Protein AF-A0A8D7ARZ3-F1 (afdb_monomer)

Organism: Musa acuminata subsp. malaccensis (NCBI:txid214687)

Foldseek 3Di:
DDPDDPPDPPPDPCVVVCDPVNCLVPNQAADEDADQVQCCQAPVGVVLVVPQDDDDPVRVVVCVVSPRYDHNQDPPNVCRNHDDNWDKDFDWHQDPVRDIHGDDMDTDNADPDCQRVFDWDDDPDPDDDIDTDHHDDDPDD

Solvent-accessible surface area (backbone atoms only — not comparable to full-atom values): 9266 Å² total; per-residue (Å²): 137,84,83,79,74,74,84,68,74,82,51,64,93,55,80,89,66,81,43,77,68,50,39,72,78,49,60,92,58,76,46,74,46,67,41,73,66,56,42,51,61,18,76,69,30,49,66,76,37,66,88,72,62,86,76,55,68,73,58,47,64,68,43,63,78,68,71,35,65,38,69,52,75,56,79,63,67,86,44,58,43,56,77,82,85,81,34,74,50,74,47,73,34,65,36,96,82,80,49,80,34,78,68,51,77,47,76,54,88,57,60,100,42,48,41,64,74,30,41,78,46,80,57,97,49,102,83,55,79,76,43,79,48,67,52,79,79,82,79,83,126

Structure (mmCIF, N/CA/C/O backbone):
data_AF-A0A8D7ARZ3-F1
#
_entry.id   AF-A0A8D7ARZ3-F1
#
loop_
_atom_site.group_PDB
_atom_site.id
_atom_site.type_symbol
_atom_site.label_atom_id
_atom_site.label_alt_id
_atom_site.label_comp_id
_atom_site.label_asym_id
_atom_site.label_entity_id
_atom_site.label_seq_id
_atom_site.pdbx_PDB_ins_code
_atom_site.Cartn_x
_atom_site.Cartn_y
_atom_site.Cartn_z
_atom_site.occupancy
_atom_site.B_iso_or_equiv
_atom_site.auth_seq_id
_atom_site.auth_comp_id
_atom_site.auth_asym_id
_atom_site.auth_atom_id
_atom_site.pdbx_PDB_model_num
ATOM 1 N N . MET A 1 1 ? -22.794 -9.152 -19.623 1.00 31.00 1 MET A N 1
ATOM 2 C CA . MET A 1 1 ? -23.009 -10.128 -18.534 1.00 31.00 1 MET A CA 1
ATOM 3 C C . MET A 1 1 ? -22.940 -9.369 -17.220 1.00 31.00 1 MET A C 1
ATOM 5 O O . MET A 1 1 ? -21.884 -8.823 -16.932 1.00 31.00 1 MET A O 1
ATOM 9 N N . SER A 1 2 ? -24.047 -9.234 -16.483 1.00 39.31 2 SER A N 1
ATOM 10 C CA . SER A 1 2 ? -23.998 -8.707 -15.115 1.00 39.31 2 SER A CA 1
ATOM 11 C C . SER A 1 2 ? -23.688 -9.865 -14.166 1.00 39.31 2 SER A C 1
ATOM 13 O O . SER A 1 2 ? -24.418 -10.852 -14.118 1.00 39.31 2 SER A O 1
ATOM 15 N N . CYS A 1 3 ? -22.572 -9.775 -13.444 1.00 40.25 3 CYS A N 1
ATOM 16 C CA . CYS A 1 3 ? -22.314 -10.666 -12.319 1.00 40.25 3 CYS A CA 1
ATOM 17 C C . CYS A 1 3 ? -23.250 -10.249 -11.185 1.00 40.25 3 CYS A C 1
ATOM 19 O O . CYS A 1 3 ? -23.032 -9.215 -10.555 1.00 40.25 3 CYS A O 1
ATOM 21 N N . GLN A 1 4 ? -24.311 -11.022 -10.960 1.00 33.97 4 GLN A N 1
ATOM 22 C CA . GLN A 1 4 ? -25.087 -10.918 -9.731 1.00 33.97 4 GLN A CA 1
ATOM 23 C C . GLN A 1 4 ? -24.215 -11.458 -8.596 1.00 33.97 4 GLN A C 1
ATOM 25 O O . GLN A 1 4 ? -23.883 -12.643 -8.569 1.00 33.97 4 GLN A O 1
ATOM 30 N N . TYR A 1 5 ? -23.786 -10.572 -7.700 1.00 43.06 5 TYR A N 1
ATOM 31 C CA . TYR A 1 5 ? -23.202 -10.989 -6.434 1.00 43.06 5 TYR A CA 1
ATOM 32 C C . TYR A 1 5 ? -24.352 -11.493 -5.553 1.00 43.06 5 TYR A C 1
ATOM 34 O O . TYR A 1 5 ? -25.328 -10.759 -5.401 1.00 43.06 5 TYR A O 1
ATOM 42 N N . PRO A 1 6 ? -24.292 -12.725 -5.017 1.00 43.00 6 PRO A N 1
ATOM 43 C CA . PRO A 1 6 ? -25.273 -13.163 -4.033 1.00 43.00 6 PRO A CA 1
ATOM 44 C C . PRO A 1 6 ? -25.191 -12.236 -2.818 1.00 43.00 6 PRO A C 1
ATOM 46 O O . PRO A 1 6 ? -24.081 -11.860 -2.429 1.00 43.00 6 PRO A O 1
ATOM 49 N N . ASP A 1 7 ? -26.345 -11.873 -2.250 1.00 41.16 7 ASP A N 1
ATOM 50 C CA . ASP A 1 7 ? -26.431 -11.052 -1.041 1.00 41.16 7 ASP A CA 1
ATOM 51 C C . ASP A 1 7 ? -25.470 -11.605 0.010 1.00 41.16 7 ASP A C 1
ATOM 53 O O . ASP A 1 7 ? -25.609 -12.726 0.513 1.00 41.16 7 ASP A O 1
ATOM 57 N N . SER A 1 8 ? -24.414 -10.841 0.276 1.00 44.12 8 SER A N 1
ATOM 58 C CA . SER A 1 8 ? -23.399 -11.253 1.219 1.00 44.12 8 SER A CA 1
ATOM 59 C C . SER A 1 8 ? -23.989 -11.119 2.612 1.00 44.12 8 SER A C 1
ATOM 61 O O . SER A 1 8 ? -24.084 -10.009 3.130 1.00 44.12 8 SER A O 1
ATOM 63 N N . ASN A 1 9 ? -24.363 -12.241 3.228 1.00 44.50 9 ASN A N 1
ATOM 64 C CA . ASN A 1 9 ? -24.618 -12.274 4.662 1.00 44.50 9 ASN A CA 1
ATOM 65 C C . ASN A 1 9 ? -23.398 -11.673 5.369 1.00 44.50 9 ASN A C 1
ATOM 67 O O . ASN A 1 9 ? -22.274 -12.172 5.226 1.00 44.50 9 ASN A O 1
ATOM 71 N N . GLU A 1 10 ? -23.635 -10.560 6.056 1.00 44.16 10 GLU A N 1
ATOM 72 C CA . GLU A 1 10 ? -22.652 -9.735 6.743 1.00 44.16 10 GLU A CA 1
ATOM 73 C C . GLU A 1 10 ? -21.941 -10.587 7.801 1.00 44.16 10 GLU A C 1
ATOM 75 O O . GLU A 1 10 ? -22.418 -10.810 8.909 1.00 44.16 10 GLU A O 1
ATOM 80 N N . SER A 1 11 ? -20.817 -11.180 7.404 1.00 46.97 11 SER A N 1
ATOM 81 C CA . SER A 1 11 ? -20.068 -12.121 8.230 1.00 46.97 11 SER A CA 1
ATOM 82 C C . SER A 1 11 ? -18.966 -11.361 8.958 1.00 46.97 11 SER A C 1
ATOM 84 O O . SER A 1 11 ? -17.784 -11.511 8.654 1.00 46.97 11 SER A O 1
ATOM 86 N N . ASP A 1 12 ? -19.368 -10.507 9.896 1.00 50.72 12 ASP A N 1
ATOM 87 C CA . ASP A 1 12 ? -18.493 -10.076 10.990 1.00 50.72 12 ASP A CA 1
ATOM 88 C C . ASP A 1 12 ? -19.293 -9.968 12.307 1.00 50.72 12 ASP A C 1
ATOM 90 O O . ASP A 1 12 ? -19.492 -8.878 12.843 1.00 50.72 12 ASP A O 1
ATOM 94 N N . PRO A 1 13 ? -19.803 -11.096 12.848 1.00 48.69 13 PRO A N 1
ATOM 95 C CA . PRO A 1 13 ? -20.552 -11.107 14.109 1.00 48.69 13 PRO A CA 1
ATOM 96 C C . PRO A 1 13 ? -19.685 -10.784 15.343 1.00 48.69 13 PRO A C 1
ATOM 98 O O . PRO A 1 13 ? -20.205 -10.718 16.452 1.00 48.69 13 PRO A O 1
ATOM 101 N N . ALA A 1 14 ? -18.373 -10.586 15.170 1.00 50.91 14 ALA A N 1
ATOM 102 C CA . ALA A 1 14 ? -17.394 -10.344 16.230 1.00 50.91 14 ALA A CA 1
ATOM 103 C C . ALA A 1 14 ? -16.877 -8.894 16.235 1.00 50.91 14 ALA A C 1
ATOM 105 O O . ALA A 1 14 ? -15.736 -8.631 16.629 1.00 50.91 14 ALA A O 1
ATOM 106 N N . TRP A 1 15 ? -17.697 -7.940 15.786 1.00 48.94 15 TRP A N 1
ATOM 107 C CA . TRP A 1 15 ? -17.383 -6.516 15.875 1.00 48.94 15 TRP A CA 1
ATOM 108 C C . TRP A 1 15 ? -16.990 -6.162 17.323 1.00 48.94 15 TRP A C 1
ATOM 110 O O . TRP A 1 15 ? -17.797 -6.266 18.242 1.00 48.94 15 TRP A O 1
ATOM 120 N N . GLY A 1 16 ? -15.726 -5.778 17.537 1.00 51.97 16 GLY A N 1
ATOM 121 C CA . GLY A 1 16 ? -15.186 -5.437 18.863 1.00 51.97 16 GLY A CA 1
ATOM 122 C C . GLY A 1 16 ? -14.565 -6.590 19.668 1.00 51.97 16 GLY A C 1
ATOM 123 O O . GLY A 1 16 ? -14.026 -6.332 20.739 1.00 51.97 16 GLY A O 1
ATOM 124 N N . CYS A 1 17 ? -14.572 -7.828 19.162 1.00 56.06 17 CYS A N 1
ATOM 125 C CA . CYS A 1 17 ? -13.965 -8.993 19.827 1.00 56.06 17 CYS A CA 1
ATOM 126 C C . CYS A 1 17 ? -12.614 -9.417 19.224 1.00 56.06 17 CYS A C 1
ATOM 128 O O . CYS A 1 17 ? -12.077 -10.452 19.608 1.00 56.06 17 CYS A O 1
ATOM 130 N N . TRP A 1 18 ? -12.064 -8.637 18.286 1.00 60.78 18 TRP A N 1
ATOM 131 C CA . TRP A 1 18 ? -10.745 -8.885 17.704 1.00 60.78 18 TRP A CA 1
ATOM 132 C C . TRP A 1 18 ? -9.661 -8.755 18.774 1.00 60.78 18 TRP A C 1
ATOM 134 O O . TRP A 1 18 ? -9.464 -7.675 19.336 1.00 60.78 18 TRP A O 1
ATOM 144 N N . THR A 1 19 ? -8.971 -9.851 19.080 1.00 65.25 19 THR A N 1
ATOM 145 C CA . THR A 1 19 ? -7.977 -9.865 20.156 1.00 65.25 19 THR A CA 1
ATOM 146 C C . THR A 1 19 ? -6.571 -9.562 19.637 1.00 65.25 19 THR A C 1
ATOM 148 O O . THR A 1 19 ? -6.273 -9.703 18.451 1.00 65.25 19 THR A O 1
ATOM 151 N N . SER A 1 20 ? -5.650 -9.204 20.535 1.00 68.00 20 SER A N 1
ATOM 152 C CA . SER A 1 20 ? -4.230 -9.045 20.183 1.00 68.00 20 SER A CA 1
ATOM 153 C C . SER A 1 20 ? -3.602 -10.334 19.631 1.00 68.00 20 SER A C 1
ATOM 155 O O . SER A 1 20 ? -2.654 -10.266 18.853 1.00 68.00 20 SER A O 1
ATOM 157 N N . ALA A 1 21 ? -4.117 -11.508 20.020 1.00 67.62 21 ALA A N 1
ATOM 158 C CA . ALA A 1 21 ? -3.664 -12.797 19.499 1.00 67.62 21 ALA A CA 1
ATOM 159 C C . ALA A 1 21 ? -4.145 -13.028 18.056 1.00 67.62 21 ALA A C 1
ATOM 161 O O . ALA A 1 21 ? -3.389 -13.548 17.232 1.00 67.62 21 ALA A O 1
ATOM 162 N N . ASP A 1 22 ? -5.367 -12.591 17.734 1.00 67.06 22 ASP A N 1
ATOM 163 C CA . ASP A 1 22 ? -5.885 -12.602 16.363 1.00 67.06 22 ASP A CA 1
ATOM 164 C C . ASP A 1 22 ? -5.089 -11.644 15.474 1.00 67.06 22 ASP A C 1
ATOM 166 O O . ASP A 1 22 ? -4.696 -12.031 14.377 1.00 67.06 22 ASP A O 1
ATOM 170 N N . GLU A 1 23 ? -4.763 -10.446 15.972 1.00 70.19 23 GLU A N 1
ATOM 171 C CA . GLU A 1 23 ? -3.942 -9.458 15.258 1.00 70.19 23 GLU A CA 1
ATOM 172 C C . GLU A 1 23 ? -2.529 -9.974 14.956 1.00 70.19 23 GLU A C 1
ATOM 174 O O . GLU A 1 23 ? -1.995 -9.730 13.874 1.00 70.19 23 GLU A O 1
ATOM 179 N N . LEU A 1 24 ? -1.930 -10.723 15.887 1.00 64.69 24 LEU A N 1
ATOM 180 C CA . LEU A 1 24 ? -0.602 -11.308 15.708 1.00 64.69 24 LEU A CA 1
ATOM 181 C C . LEU A 1 24 ? -0.597 -12.422 14.648 1.00 64.69 24 LEU A C 1
ATOM 183 O O . LEU A 1 24 ? 0.342 -12.520 13.861 1.00 64.69 24 LEU A O 1
ATOM 187 N N . ASN A 1 25 ? -1.645 -13.250 14.611 1.00 66.56 25 ASN A N 1
ATOM 188 C CA . ASN A 1 25 ? -1.766 -14.348 13.647 1.00 66.56 25 ASN A CA 1
ATOM 189 C C . ASN A 1 25 ? -2.279 -13.881 12.275 1.00 66.56 25 ASN A C 1
ATOM 191 O O . ASN A 1 25 ? -1.951 -14.470 11.241 1.00 66.56 25 ASN A O 1
ATOM 195 N N . ARG A 1 26 ? -3.125 -12.848 12.248 1.00 67.88 26 ARG A N 1
ATOM 196 C CA . ARG A 1 26 ? -3.759 -12.290 11.053 1.00 67.88 26 ARG A CA 1
ATOM 197 C C . ARG A 1 26 ? -3.816 -10.772 11.229 1.00 67.88 26 ARG A C 1
ATOM 199 O O . ARG A 1 26 ? -4.796 -10.287 11.778 1.00 67.88 26 ARG A O 1
ATOM 206 N N . PRO A 1 27 ? -2.829 -10.001 10.746 1.00 67.56 27 PRO A N 1
ATOM 207 C CA . PRO A 1 27 ? -2.887 -8.553 10.888 1.00 67.56 27 PRO A CA 1
ATOM 208 C C . PRO A 1 27 ? -4.164 -8.016 10.234 1.00 67.56 27 PRO A C 1
ATOM 210 O O . PRO A 1 27 ? -4.487 -8.359 9.088 1.00 67.56 27 PRO A O 1
ATOM 213 N N . SER A 1 28 ? -4.899 -7.181 10.969 1.00 74.12 28 SER A N 1
ATOM 214 C CA . SER A 1 28 ? -6.156 -6.566 10.525 1.00 74.12 28 SER A CA 1
ATOM 215 C C . SER A 1 28 ? -5.954 -5.616 9.346 1.00 74.12 28 SER A C 1
ATOM 217 O O . SER A 1 28 ? -6.894 -5.329 8.598 1.00 74.12 28 SER A O 1
ATOM 219 N N . ILE A 1 29 ? -4.715 -5.157 9.153 1.00 83.62 29 ILE A N 1
ATOM 220 C CA . ILE A 1 29 ? -4.306 -4.254 8.087 1.00 83.62 29 ILE A CA 1
ATOM 221 C C . ILE A 1 29 ? -3.246 -4.927 7.221 1.00 83.62 29 ILE A C 1
ATOM 223 O O . ILE A 1 29 ? -2.250 -5.464 7.697 1.00 83.62 29 ILE A O 1
ATOM 227 N N . LYS A 1 30 ? -3.449 -4.824 5.910 1.00 87.94 30 LYS A N 1
ATOM 228 C CA . LYS A 1 30 ? -2.485 -5.217 4.886 1.00 87.94 30 LYS A CA 1
ATOM 229 C C . LYS A 1 30 ? -2.192 -4.013 4.013 1.00 87.94 30 LYS A C 1
ATOM 231 O O . LYS A 1 30 ? -3.119 -3.395 3.490 1.00 87.94 30 LYS A O 1
ATOM 236 N N . ILE A 1 31 ? -0.916 -3.692 3.844 1.00 91.31 31 ILE A N 1
ATOM 237 C CA . ILE A 1 31 ? -0.467 -2.571 3.024 1.00 91.31 31 ILE A CA 1
ATOM 238 C C . ILE A 1 31 ? 0.114 -3.129 1.731 1.00 91.31 31 ILE A C 1
ATOM 240 O O . ILE A 1 31 ? 1.118 -3.839 1.739 1.00 91.31 31 ILE A O 1
ATOM 244 N N . LEU A 1 32 ? -0.520 -2.787 0.611 1.00 92.25 32 LEU A N 1
ATOM 245 C CA . LEU A 1 32 ? 0.012 -3.082 -0.713 1.00 92.25 32 LEU A CA 1
ATOM 246 C C . LEU A 1 32 ? 0.965 -1.966 -1.124 1.00 92.25 32 LEU A C 1
ATOM 248 O O . LEU A 1 32 ? 0.554 -0.818 -1.292 1.00 92.25 32 LEU A O 1
ATOM 252 N N . PHE A 1 33 ? 2.236 -2.311 -1.296 1.00 92.75 33 PHE A N 1
ATOM 253 C CA . PHE A 1 33 ? 3.258 -1.401 -1.801 1.00 92.75 33 PHE A CA 1
ATOM 254 C C . PHE A 1 33 ? 4.252 -2.193 -2.659 1.00 92.75 33 PHE A C 1
ATOM 256 O O . PHE A 1 33 ? 4.585 -3.325 -2.305 1.00 92.75 33 PHE A O 1
ATOM 263 N N . PRO A 1 34 ? 4.693 -1.669 -3.814 1.00 92.44 34 PRO A N 1
ATOM 264 C CA . PRO A 1 34 ? 5.574 -2.415 -4.705 1.00 92.44 34 PRO A CA 1
ATOM 265 C C . PRO A 1 34 ? 6.924 -2.699 -4.038 1.00 92.44 34 PRO A C 1
ATOM 267 O O . PRO A 1 34 ? 7.527 -1.817 -3.425 1.00 92.44 34 PRO A O 1
ATOM 270 N N . THR A 1 35 ? 7.415 -3.927 -4.184 1.00 91.00 35 THR A N 1
ATOM 271 C CA . THR A 1 35 ? 8.746 -4.312 -3.698 1.00 91.00 35 THR A CA 1
ATOM 272 C C . THR A 1 35 ? 9.863 -3.590 -4.452 1.00 91.00 35 THR A C 1
ATOM 274 O O . THR A 1 35 ? 9.691 -3.120 -5.579 1.00 91.00 35 THR A O 1
ATOM 277 N N . ILE A 1 36 ? 11.058 -3.553 -3.852 1.00 90.12 36 ILE A N 1
ATOM 278 C CA . ILE A 1 36 ? 12.262 -3.009 -4.502 1.00 90.12 36 ILE A CA 1
ATOM 279 C C . ILE A 1 36 ? 12.526 -3.725 -5.834 1.00 90.12 36 ILE A C 1
ATOM 281 O O . ILE A 1 36 ? 12.844 -3.077 -6.828 1.00 90.12 36 ILE A O 1
ATOM 285 N N . GLU A 1 37 ? 12.364 -5.048 -5.872 1.00 92.12 37 GLU A N 1
ATOM 286 C CA . GLU A 1 37 ? 12.504 -5.851 -7.090 1.00 92.12 37 GLU A CA 1
ATOM 287 C C . GLU A 1 37 ? 11.475 -5.452 -8.149 1.00 92.12 37 GLU A C 1
ATOM 289 O O . GLU A 1 37 ? 11.841 -5.227 -9.301 1.00 92.12 37 GLU A O 1
ATOM 294 N N . ARG A 1 38 ? 10.207 -5.263 -7.761 1.00 91.75 38 ARG A N 1
ATOM 295 C CA . ARG A 1 38 ? 9.155 -4.788 -8.670 1.00 91.75 38 ARG A CA 1
ATOM 296 C C . ARG A 1 38 ? 9.475 -3.420 -9.263 1.00 91.75 38 ARG A C 1
ATOM 298 O O . ARG A 1 38 ? 9.252 -3.215 -10.452 1.00 91.75 38 ARG A O 1
ATOM 305 N N . VAL A 1 39 ? 10.004 -2.499 -8.459 1.00 92.19 39 VAL A N 1
ATOM 306 C CA . VAL A 1 39 ? 10.398 -1.161 -8.925 1.00 92.19 39 VAL A CA 1
ATOM 307 C C . VAL A 1 39 ? 11.610 -1.231 -9.860 1.00 92.19 39 VAL A C 1
ATOM 309 O O . VAL A 1 39 ? 11.631 -0.556 -10.887 1.00 92.19 39 VAL A O 1
ATOM 312 N N . LYS A 1 40 ? 12.607 -2.070 -9.551 1.00 92.88 40 LYS A N 1
ATOM 313 C CA . LYS A 1 40 ? 13.783 -2.286 -10.414 1.00 92.88 40 LYS A CA 1
ATOM 314 C C . LYS A 1 40 ? 13.411 -2.913 -11.757 1.00 92.88 40 LYS A C 1
ATOM 316 O O . LYS A 1 40 ? 13.958 -2.503 -12.776 1.00 92.88 40 LYS A O 1
ATOM 321 N N . ASN A 1 41 ? 12.451 -3.834 -11.757 1.00 92.31 41 ASN A N 1
ATOM 322 C CA . ASN A 1 41 ? 11.947 -4.523 -12.946 1.00 92.31 41 ASN A CA 1
ATOM 323 C C . ASN A 1 41 ? 10.850 -3.729 -13.686 1.00 92.31 41 ASN A C 1
ATOM 325 O O . ASN A 1 41 ? 10.089 -4.295 -14.472 1.00 92.31 41 ASN A O 1
ATOM 329 N N . GLY A 1 42 ? 10.742 -2.420 -13.430 1.00 91.06 42 GLY A N 1
ATOM 330 C CA . GLY A 1 42 ? 9.881 -1.512 -14.186 1.00 91.06 42 GLY A CA 1
ATOM 331 C C . GLY A 1 42 ? 10.228 -1.488 -15.678 1.00 91.06 42 GLY A C 1
ATOM 332 O O . GLY A 1 42 ? 11.355 -1.789 -16.074 1.00 91.06 42 GLY A O 1
ATOM 333 N N . ARG A 1 43 ? 9.276 -1.079 -16.528 1.00 91.00 43 ARG A N 1
ATOM 334 C CA . ARG A 1 43 ? 9.457 -1.067 -17.995 1.00 91.00 43 ARG A CA 1
ATOM 335 C C . ARG A 1 43 ? 10.656 -0.218 -18.429 1.00 91.00 43 ARG A C 1
ATOM 337 O O . ARG A 1 43 ? 11.343 -0.564 -19.386 1.00 91.00 43 ARG A O 1
ATOM 344 N N . ARG A 1 44 ? 10.905 0.889 -17.726 1.00 91.31 44 ARG A N 1
ATOM 345 C CA . ARG A 1 44 ? 12.087 1.749 -17.889 1.00 91.31 44 ARG A CA 1
ATOM 346 C C . ARG A 1 44 ? 12.977 1.709 -16.644 1.00 91.31 44 ARG A C 1
ATOM 348 O O . ARG A 1 44 ? 13.560 2.717 -16.256 1.00 91.31 44 ARG A O 1
ATOM 355 N N . GLY A 1 45 ? 13.049 0.558 -15.976 1.00 89.94 45 GLY A N 1
ATOM 356 C CA . GLY A 1 45 ? 13.687 0.427 -14.670 1.00 89.94 45 GLY A CA 1
ATOM 357 C C . GLY A 1 45 ? 13.025 1.326 -13.621 1.00 89.94 45 GLY A C 1
ATOM 358 O O . GLY A 1 45 ? 11.811 1.526 -13.626 1.00 89.94 45 GLY A O 1
ATOM 359 N N . ILE A 1 46 ? 13.835 1.920 -12.742 1.00 91.56 46 ILE A N 1
ATOM 360 C CA . ILE A 1 46 ? 13.343 2.746 -11.626 1.00 91.56 46 ILE A CA 1
ATOM 361 C C . ILE A 1 46 ? 12.760 4.105 -12.053 1.00 91.56 46 ILE A C 1
ATOM 363 O O . ILE A 1 46 ? 12.130 4.779 -11.236 1.00 91.56 46 ILE A O 1
ATOM 367 N N . TRP A 1 47 ? 12.983 4.535 -13.300 1.00 91.25 47 TRP A N 1
ATOM 368 C CA . TRP A 1 47 ? 12.684 5.899 -13.751 1.00 91.25 47 TRP A CA 1
ATOM 369 C C . TRP A 1 47 ? 11.205 6.252 -13.646 1.00 91.25 47 TRP A C 1
ATOM 371 O O . TRP A 1 47 ? 10.876 7.320 -13.135 1.00 91.25 47 TRP A O 1
ATOM 381 N N . ASP A 1 48 ? 10.322 5.328 -14.024 1.00 87.06 48 ASP A N 1
ATOM 382 C CA . ASP A 1 48 ? 8.875 5.554 -13.971 1.00 87.06 48 ASP A CA 1
ATOM 383 C C . ASP A 1 48 ? 8.376 5.721 -12.524 1.00 87.06 48 ASP A C 1
ATOM 385 O O . ASP A 1 48 ? 7.355 6.355 -12.282 1.00 87.06 48 ASP A O 1
ATOM 389 N N . SER A 1 49 ? 9.107 5.189 -11.539 1.00 89.94 49 SER A N 1
ATOM 390 C CA . SER A 1 49 ? 8.721 5.212 -10.122 1.00 89.94 49 SER A CA 1
ATOM 391 C C . SER A 1 49 ? 9.392 6.319 -9.304 1.00 89.94 49 SER A C 1
ATOM 393 O O . SER A 1 49 ? 8.899 6.643 -8.222 1.00 89.94 49 SER A O 1
ATOM 395 N N . ARG A 1 50 ? 10.494 6.903 -9.797 1.00 86.19 50 ARG A N 1
ATOM 396 C CA . ARG A 1 50 ? 11.413 7.774 -9.036 1.00 86.19 50 ARG A CA 1
ATOM 397 C C . ARG A 1 50 ? 10.734 8.950 -8.325 1.00 86.19 50 ARG A C 1
ATOM 399 O O . ARG A 1 50 ? 11.170 9.329 -7.245 1.00 86.19 50 ARG A O 1
ATOM 406 N N . HIS A 1 51 ? 9.684 9.510 -8.922 1.00 86.44 51 HIS A N 1
ATOM 407 C CA . HIS A 1 51 ? 8.948 10.663 -8.385 1.00 86.44 51 HIS A CA 1
ATOM 408 C C . HIS A 1 51 ? 7.505 10.333 -7.979 1.00 86.44 51 HIS A C 1
ATOM 410 O O . HIS A 1 51 ? 6.778 11.212 -7.531 1.00 86.44 51 HIS A O 1
ATOM 416 N N . LEU A 1 52 ? 7.082 9.075 -8.134 1.00 89.75 52 LEU A N 1
ATOM 417 C CA . LEU A 1 52 ? 5.722 8.630 -7.812 1.00 89.75 52 LEU A CA 1
ATOM 418 C C . LEU A 1 52 ? 5.657 7.874 -6.489 1.00 89.75 52 LEU A C 1
ATOM 420 O O . LEU A 1 52 ? 4.661 7.953 -5.772 1.00 89.75 52 LEU A O 1
ATOM 424 N N . LEU A 1 53 ? 6.701 7.106 -6.186 1.00 90.56 53 LEU A N 1
ATOM 425 C CA . LEU A 1 53 ? 6.762 6.266 -5.003 1.00 90.56 53 LEU A CA 1
ATOM 426 C C . LEU A 1 53 ? 7.719 6.899 -4.004 1.00 90.56 53 LEU A C 1
ATOM 428 O O . LEU A 1 53 ? 8.900 7.087 -4.281 1.00 90.56 53 LEU A O 1
ATOM 432 N N . SER A 1 54 ? 7.202 7.243 -2.831 1.00 88.31 54 SER A N 1
ATOM 433 C CA . SER A 1 54 ? 7.989 7.865 -1.771 1.00 88.31 54 SER A CA 1
ATOM 434 C C . SER A 1 54 ? 7.701 7.177 -0.450 1.00 88.31 54 SER A C 1
ATOM 436 O O . SER A 1 54 ? 6.627 7.321 0.129 1.00 88.31 54 SER A O 1
ATOM 438 N N . LEU A 1 55 ? 8.685 6.421 0.022 1.00 88.38 55 LEU A N 1
ATOM 439 C CA . LEU A 1 55 ? 8.690 5.801 1.335 1.00 88.38 55 LEU A CA 1
ATOM 440 C C . LEU A 1 55 ? 10.108 5.919 1.885 1.00 88.38 55 LEU A C 1
ATOM 442 O O . LEU A 1 55 ? 11.054 5.458 1.252 1.00 88.38 55 LEU A O 1
ATOM 446 N N . SER A 1 56 ? 10.265 6.586 3.030 1.00 87.06 56 SER A N 1
ATOM 447 C CA . SER A 1 56 ? 11.595 6.753 3.617 1.00 87.06 56 SER A CA 1
ATOM 448 C C . SER A 1 56 ? 12.158 5.397 4.042 1.00 87.06 56 SER A C 1
ATOM 450 O O . SER A 1 56 ? 11.411 4.553 4.543 1.00 87.06 56 SER A O 1
ATOM 452 N N . GLU A 1 57 ? 13.469 5.202 3.903 1.00 87.12 57 GLU A N 1
ATOM 453 C CA . GLU A 1 57 ? 14.140 3.969 4.327 1.00 87.12 57 GLU A CA 1
ATOM 454 C C . GLU A 1 57 ? 13.864 3.654 5.804 1.00 87.12 57 GLU A C 1
ATOM 456 O O . GLU A 1 57 ? 13.531 2.524 6.154 1.00 87.12 57 GLU A O 1
ATOM 46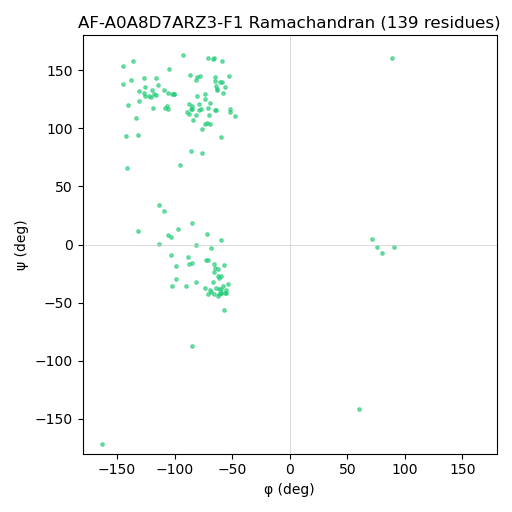1 N N . ARG A 1 58 ? 13.885 4.679 6.664 1.00 88.31 58 ARG A N 1
ATOM 462 C CA . ARG A 1 58 ? 13.557 4.545 8.088 1.00 88.31 58 ARG A CA 1
ATOM 463 C C . ARG A 1 58 ? 12.137 4.018 8.311 1.00 88.31 58 ARG A C 1
ATOM 465 O O . ARG A 1 58 ? 11.920 3.202 9.202 1.00 88.31 58 ARG A O 1
ATOM 472 N N . THR A 1 59 ? 11.157 4.494 7.541 1.00 87.25 59 THR A N 1
ATOM 473 C CA . THR A 1 59 ? 9.772 4.000 7.630 1.00 87.25 59 THR A CA 1
ATOM 474 C C . THR A 1 59 ? 9.662 2.584 7.076 1.00 87.25 59 THR A C 1
ATOM 476 O O . THR A 1 59 ? 9.007 1.751 7.693 1.00 87.25 59 THR A O 1
ATOM 479 N N . TRP A 1 60 ? 10.323 2.302 5.951 1.00 85.06 60 TRP A N 1
ATOM 480 C CA . TRP A 1 60 ? 10.369 0.975 5.342 1.00 85.06 60 TRP A CA 1
ATOM 481 C C . TRP A 1 60 ? 10.911 -0.066 6.325 1.00 85.06 60 TRP A C 1
ATOM 483 O O . TRP A 1 60 ? 10.182 -0.988 6.675 1.00 85.06 60 TRP A O 1
ATOM 493 N N . GLN A 1 61 ? 12.114 0.145 6.867 1.00 86.62 61 GLN A N 1
ATOM 494 C CA . GLN A 1 61 ? 12.759 -0.767 7.821 1.00 86.62 61 GLN A CA 1
ATOM 495 C C . GLN A 1 61 ? 11.888 -1.052 9.055 1.00 86.62 61 GLN A C 1
ATOM 497 O O . GLN A 1 61 ? 11.830 -2.185 9.526 1.00 86.62 61 GLN A O 1
ATOM 502 N N . ARG A 1 62 ? 11.182 -0.036 9.573 1.00 85.38 62 ARG A N 1
ATOM 503 C CA . ARG A 1 62 ? 10.281 -0.187 10.729 1.00 85.38 62 ARG A CA 1
ATOM 504 C C . ARG A 1 62 ? 9.060 -1.057 10.445 1.00 85.38 62 ARG A C 1
ATOM 506 O O . ARG A 1 62 ? 8.538 -1.670 11.365 1.00 85.38 62 ARG A O 1
ATOM 513 N N . LEU A 1 63 ? 8.558 -1.032 9.216 1.00 81.88 63 LEU A N 1
ATOM 514 C CA . LEU A 1 63 ? 7.297 -1.668 8.846 1.00 81.88 63 LEU A CA 1
ATOM 515 C C . LEU A 1 63 ? 7.510 -3.036 8.192 1.00 81.88 63 LEU A C 1
ATOM 517 O O . LEU A 1 63 ? 6.670 -3.916 8.347 1.00 81.88 63 LEU A O 1
ATOM 521 N N . THR A 1 64 ? 8.625 -3.268 7.498 1.00 82.56 64 THR A N 1
ATOM 522 C CA . THR A 1 64 ? 8.912 -4.569 6.870 1.00 82.56 64 THR A CA 1
ATOM 523 C C . THR A 1 64 ? 9.004 -5.713 7.870 1.00 82.56 64 THR A C 1
ATOM 525 O O . THR A 1 64 ? 8.674 -6.843 7.531 1.00 82.56 64 THR A O 1
ATOM 528 N N . THR A 1 65 ? 9.400 -5.433 9.112 1.00 81.50 65 THR A N 1
ATOM 529 C CA . THR A 1 65 ? 9.490 -6.434 10.186 1.00 81.50 65 THR A CA 1
ATOM 530 C C . THR A 1 65 ? 8.127 -6.887 10.711 1.00 81.50 65 THR A C 1
ATOM 532 O O . THR A 1 65 ? 8.050 -7.893 11.404 1.00 81.50 65 THR A O 1
ATOM 535 N N . THR A 1 66 ? 7.049 -6.170 10.380 1.00 82.62 66 THR A N 1
ATOM 536 C CA . THR A 1 66 ? 5.701 -6.435 10.914 1.00 82.62 66 THR A CA 1
ATOM 537 C C . THR A 1 66 ? 4.897 -7.443 10.090 1.00 82.62 66 THR A C 1
ATOM 539 O O . THR A 1 66 ? 3.824 -7.855 10.511 1.00 82.62 66 THR A O 1
ATOM 542 N N . GLY A 1 67 ? 5.370 -7.817 8.896 1.00 83.38 67 GLY A N 1
ATOM 543 C CA . GLY A 1 67 ? 4.657 -8.743 8.007 1.00 83.38 67 GLY A CA 1
ATOM 544 C C . GLY A 1 67 ? 3.396 -8.177 7.335 1.00 83.38 67 GLY A C 1
ATOM 545 O O . GLY A 1 67 ? 2.716 -8.913 6.625 1.00 83.38 67 GLY A O 1
ATOM 546 N N . ILE A 1 68 ? 3.084 -6.884 7.512 1.00 87.00 68 ILE A N 1
ATOM 547 C CA . ILE A 1 68 ? 1.884 -6.247 6.929 1.00 87.00 68 ILE A CA 1
ATOM 548 C C . ILE A 1 68 ? 2.083 -5.762 5.487 1.00 87.00 68 ILE A C 1
ATOM 550 O O . ILE A 1 68 ? 1.107 -5.439 4.805 1.00 87.00 68 ILE A O 1
ATOM 554 N N . PHE A 1 69 ? 3.335 -5.647 5.029 1.00 87.94 69 PHE A N 1
ATOM 555 C CA . PHE A 1 69 ? 3.648 -5.246 3.661 1.00 87.94 69 PHE A CA 1
ATOM 556 C C . PHE A 1 69 ? 3.522 -6.431 2.716 1.00 87.94 69 PHE A C 1
ATOM 558 O O . PHE A 1 69 ? 4.146 -7.474 2.904 1.00 87.94 69 PHE A O 1
ATOM 565 N N . HIS A 1 70 ? 2.762 -6.227 1.650 1.00 89.62 70 HIS A N 1
ATOM 566 C CA . HIS A 1 70 ? 2.600 -7.196 0.585 1.00 89.62 70 HIS A CA 1
ATOM 567 C C . HIS A 1 70 ? 2.908 -6.542 -0.753 1.00 89.62 70 HIS A C 1
ATOM 569 O O . HIS A 1 70 ? 2.584 -5.372 -0.980 1.00 89.62 70 HIS A O 1
ATOM 575 N N . ASP A 1 71 ? 3.529 -7.315 -1.640 1.00 91.56 71 ASP A N 1
ATOM 576 C CA . ASP A 1 71 ? 3.898 -6.814 -2.951 1.00 91.56 71 ASP A CA 1
ATOM 577 C C . ASP A 1 71 ? 2.657 -6.421 -3.758 1.00 91.56 71 ASP A C 1
ATOM 579 O O . ASP A 1 71 ? 1.668 -7.154 -3.844 1.00 91.56 71 ASP A O 1
ATOM 583 N N . ALA A 1 72 ? 2.716 -5.243 -4.363 1.00 91.62 72 ALA A N 1
ATOM 584 C CA . ALA A 1 72 ? 1.617 -4.685 -5.125 1.00 91.62 72 ALA A CA 1
ATOM 585 C C . ALA A 1 72 ? 1.671 -5.206 -6.570 1.00 91.62 72 ALA A C 1
ATOM 587 O O . ALA A 1 72 ? 2.179 -4.536 -7.470 1.00 91.62 72 ALA A O 1
ATOM 588 N N . ILE A 1 73 ? 1.174 -6.428 -6.779 1.00 91.38 73 ILE A N 1
ATOM 589 C CA . ILE A 1 73 ? 1.156 -7.093 -8.088 1.00 91.38 73 ILE A CA 1
ATOM 590 C C . ILE A 1 73 ? 0.005 -6.541 -8.943 1.00 91.38 73 ILE A C 1
ATOM 592 O O . ILE A 1 73 ? -1.155 -6.736 -8.579 1.00 91.38 73 ILE A O 1
ATOM 596 N N . PRO A 1 74 ? 0.279 -5.869 -10.078 1.00 89.06 74 PRO A N 1
ATOM 597 C CA . PRO A 1 74 ? -0.771 -5.394 -10.963 1.00 89.06 74 PRO A CA 1
ATOM 598 C C . PRO A 1 74 ? -1.578 -6.554 -11.551 1.00 89.06 74 PRO A C 1
ATOM 600 O O . PRO A 1 74 ? -1.017 -7.528 -12.053 1.00 89.06 74 PRO A O 1
ATOM 603 N N . CYS A 1 75 ? -2.897 -6.400 -11.525 1.00 85.06 75 CYS A N 1
ATOM 604 C CA . CYS A 1 75 ? -3.848 -7.221 -12.258 1.00 85.06 75 CYS A CA 1
ATOM 605 C C . CYS A 1 75 ? -4.804 -6.260 -12.989 1.00 85.06 75 CYS A C 1
ATOM 607 O O . CYS A 1 75 ? -5.381 -5.395 -12.323 1.00 85.06 75 CYS A O 1
ATOM 609 N N . PRO A 1 76 ? -4.944 -6.336 -14.324 1.00 89.88 76 PRO A N 1
ATOM 610 C CA . PRO A 1 76 ? -4.401 -7.356 -15.232 1.00 89.88 76 PRO A CA 1
ATOM 611 C C . PRO A 1 76 ? -2.874 -7.282 -15.418 1.00 89.88 76 PRO A C 1
ATOM 613 O O . PRO A 1 76 ? -2.248 -6.255 -15.149 1.00 89.88 76 PRO A O 1
ATOM 616 N N . CYS A 1 77 ? -2.264 -8.380 -15.883 1.00 87.81 77 CYS A N 1
ATOM 617 C CA . CYS A 1 77 ? -0.807 -8.508 -16.034 1.00 87.81 77 CYS A CA 1
ATOM 618 C C . CYS A 1 77 ? -0.205 -7.560 -17.088 1.00 87.81 77 CYS A C 1
ATOM 620 O O . CYS A 1 77 ? 0.985 -7.271 -17.044 1.00 87.81 77 CYS A O 1
ATOM 622 N N . GLU A 1 78 ? -1.013 -6.987 -17.979 1.00 92.25 78 GLU A N 1
ATOM 623 C CA . GLU A 1 78 ? -0.581 -5.965 -18.947 1.00 92.25 78 GLU A CA 1
ATOM 624 C C . GLU A 1 78 ? -0.079 -4.684 -18.262 1.00 92.25 78 GLU A C 1
ATOM 626 O O . GLU A 1 78 ? 0.670 -3.899 -18.842 1.00 92.25 78 GLU A O 1
ATOM 631 N N . ARG A 1 79 ? -0.476 -4.469 -17.000 1.00 91.75 79 ARG A N 1
ATOM 632 C CA . ARG A 1 79 ? -0.004 -3.366 -16.158 1.00 91.75 79 ARG A CA 1
ATOM 633 C C . ARG A 1 79 ? 1.351 -3.649 -15.502 1.00 91.75 79 ARG A C 1
ATOM 635 O O . ARG A 1 79 ? 1.854 -2.779 -14.788 1.00 91.75 79 ARG A O 1
ATOM 642 N N . LEU A 1 80 ? 1.957 -4.820 -15.721 1.00 90.94 80 LEU A N 1
ATOM 643 C CA . LEU A 1 80 ? 3.307 -5.114 -15.241 1.00 90.94 80 LEU A CA 1
ATOM 644 C C . LEU A 1 80 ? 4.317 -4.105 -15.800 1.00 90.94 80 LEU A C 1
ATOM 646 O O . LEU A 1 80 ? 4.243 -3.676 -16.948 1.00 90.94 80 LEU A O 1
ATOM 650 N N . GLY A 1 81 ? 5.254 -3.697 -14.947 1.00 90.50 81 GLY A N 1
ATOM 651 C CA . GLY A 1 81 ? 6.252 -2.683 -15.273 1.00 90.50 81 GLY A CA 1
ATOM 652 C C . GLY A 1 81 ? 5.761 -1.233 -15.189 1.00 90.50 81 GLY A C 1
ATOM 653 O O . GLY A 1 81 ? 6.599 -0.339 -15.277 1.00 90.50 81 GLY A O 1
ATOM 654 N N . TYR A 1 82 ? 4.459 -0.986 -14.974 1.00 91.25 82 TYR A N 1
ATOM 655 C CA . TYR A 1 82 ? 3.908 0.354 -14.745 1.00 91.25 82 TYR A CA 1
ATOM 656 C C . TYR A 1 82 ? 3.617 0.587 -13.257 1.00 91.25 82 TYR A C 1
ATOM 658 O O . TYR A 1 82 ? 2.918 -0.222 -12.636 1.00 91.25 82 TYR A O 1
ATOM 666 N N . PRO A 1 83 ? 4.080 1.701 -12.669 1.00 90.62 83 PRO A N 1
ATOM 667 C CA . PRO A 1 83 ? 3.816 2.004 -11.269 1.00 90.62 83 PRO A CA 1
ATOM 668 C C . PRO A 1 83 ? 2.322 2.244 -11.015 1.00 90.62 83 PRO A C 1
ATOM 670 O O . PRO A 1 83 ? 1.613 2.875 -11.805 1.00 90.62 83 PRO A O 1
ATOM 673 N N . MET A 1 84 ? 1.832 1.754 -9.876 1.00 91.25 84 MET A N 1
ATOM 674 C CA . MET A 1 84 ? 0.487 2.058 -9.393 1.00 91.25 84 MET A CA 1
ATOM 675 C C . MET A 1 84 ? 0.533 3.317 -8.529 1.00 91.25 84 MET A C 1
ATOM 677 O O . MET A 1 84 ? 1.121 3.311 -7.455 1.00 91.25 84 MET A O 1
ATOM 681 N N . HIS A 1 85 ? -0.108 4.389 -8.996 1.00 92.12 85 HIS A N 1
ATOM 682 C CA . HIS A 1 85 ? -0.240 5.648 -8.250 1.00 92.12 85 HIS A CA 1
ATOM 683 C C . HIS A 1 85 ? -1.659 5.862 -7.681 1.00 92.12 85 HIS A C 1
ATOM 685 O O . HIS A 1 85 ? -1.988 6.936 -7.173 1.00 92.12 85 HIS A O 1
ATOM 691 N N . VAL A 1 86 ? -2.512 4.838 -7.773 1.00 92.38 86 VAL A N 1
ATOM 692 C CA . VAL A 1 86 ? -3.857 4.823 -7.187 1.00 92.38 86 VAL A CA 1
ATOM 693 C C . VAL A 1 86 ? -3.776 4.549 -5.684 1.00 92.38 86 VAL A C 1
ATOM 695 O O . VAL A 1 86 ? -2.914 3.789 -5.245 1.00 92.38 86 VAL A O 1
ATOM 6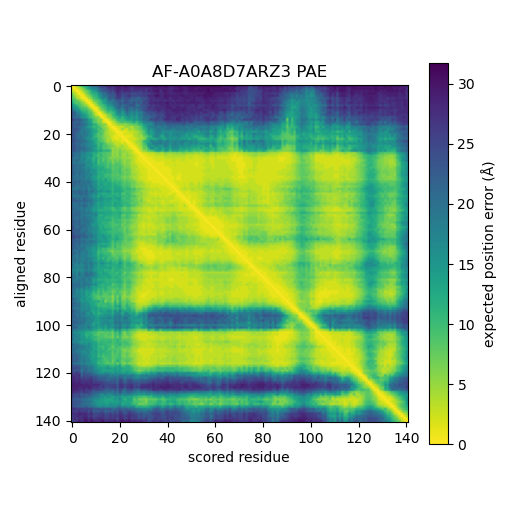98 N N . LYS A 1 87 ? -4.670 5.157 -4.896 1.00 94.56 87 LYS A N 1
ATOM 699 C CA . LYS A 1 87 ? -4.787 4.907 -3.458 1.00 94.56 87 LYS A CA 1
ATOM 700 C C . LYS A 1 87 ? -6.174 4.356 -3.181 1.00 94.56 87 LYS A C 1
ATOM 702 O O . LYS A 1 87 ? -7.182 5.008 -3.457 1.00 94.56 87 LYS A O 1
ATOM 707 N N . VAL A 1 88 ? -6.197 3.125 -2.685 1.00 93.00 88 VAL A N 1
ATOM 708 C CA . VAL A 1 88 ? -7.416 2.375 -2.396 1.00 93.00 88 VAL A CA 1
ATOM 709 C C . VAL A 1 88 ? -7.304 1.816 -0.989 1.00 93.00 88 VAL A C 1
ATOM 711 O O . VAL A 1 88 ? -6.294 1.202 -0.650 1.00 93.00 88 VAL A O 1
ATOM 714 N N . ALA A 1 89 ? -8.348 2.001 -0.192 1.00 91.56 89 ALA A N 1
ATOM 715 C CA . ALA A 1 89 ? -8.542 1.271 1.051 1.00 91.56 89 ALA A CA 1
ATOM 716 C C . ALA A 1 89 ? -9.786 0.399 0.894 1.00 91.56 89 ALA A C 1
ATOM 718 O O . ALA A 1 89 ? -10.780 0.831 0.319 1.00 91.56 89 ALA A O 1
ATOM 719 N N . GLN A 1 90 ? -9.730 -0.841 1.362 1.00 87.12 90 GLN A N 1
ATOM 720 C CA . GLN A 1 90 ? -10.873 -1.745 1.300 1.00 87.12 90 GLN A CA 1
ATOM 721 C C . GLN A 1 90 ? -10.992 -2.513 2.607 1.00 87.12 90 GLN A C 1
ATOM 723 O O . GLN A 1 90 ? -9.988 -2.969 3.160 1.00 87.12 90 GLN A O 1
ATOM 728 N N . ARG A 1 91 ? -12.226 -2.719 3.051 1.00 84.00 91 ARG A N 1
ATOM 729 C CA . ARG A 1 91 ? -12.562 -3.695 4.082 1.00 84.00 91 ARG A CA 1
ATOM 730 C C . ARG A 1 91 ? -13.127 -4.936 3.402 1.00 84.00 91 ARG A C 1
ATOM 732 O O . ARG A 1 91 ? -14.028 -4.844 2.571 1.00 84.00 91 ARG A O 1
ATOM 739 N N . ARG A 1 92 ? -12.591 -6.100 3.762 1.00 76.88 92 ARG A N 1
ATOM 740 C CA . ARG A 1 92 ? -13.092 -7.410 3.331 1.00 76.88 92 ARG A CA 1
ATOM 741 C C . ARG A 1 92 ? -13.579 -8.181 4.546 1.00 76.88 92 ARG A C 1
ATOM 743 O O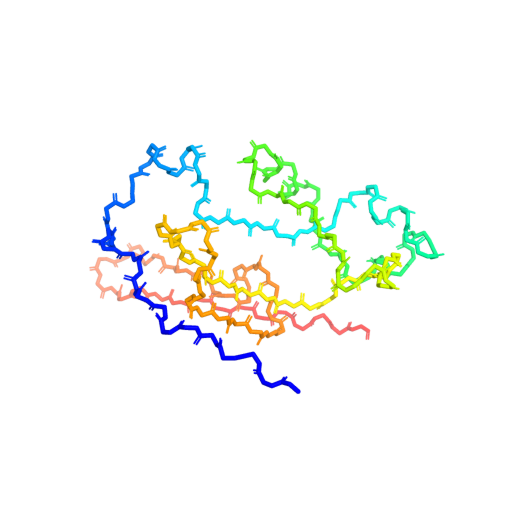 . ARG A 1 92 ? -12.946 -8.109 5.598 1.00 76.88 92 ARG A O 1
ATOM 750 N N . PHE A 1 93 ? -14.648 -8.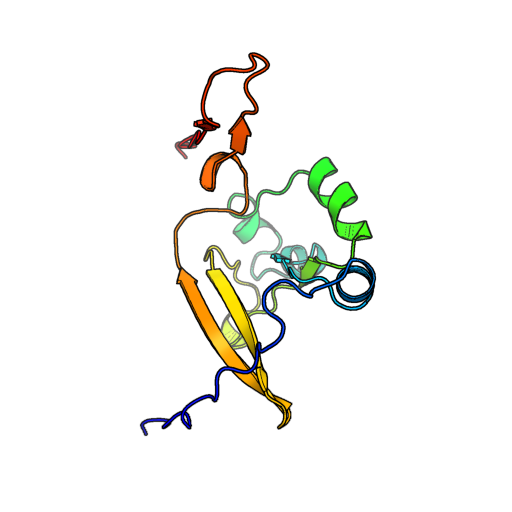936 4.364 1.00 73.50 93 PHE A N 1
ATOM 751 C CA . PHE A 1 93 ? -15.169 -9.877 5.342 1.00 73.50 93 PHE A CA 1
ATOM 752 C C . PHE A 1 93 ? -14.834 -11.306 4.915 1.00 73.50 93 PHE A C 1
ATOM 754 O O . PHE A 1 93 ? -14.700 -11.611 3.724 1.00 73.50 93 PHE A O 1
ATOM 761 N N . GLN A 1 94 ? -14.681 -12.194 5.893 1.00 63.78 94 GLN A N 1
ATOM 762 C CA . GLN A 1 94 ? -14.535 -13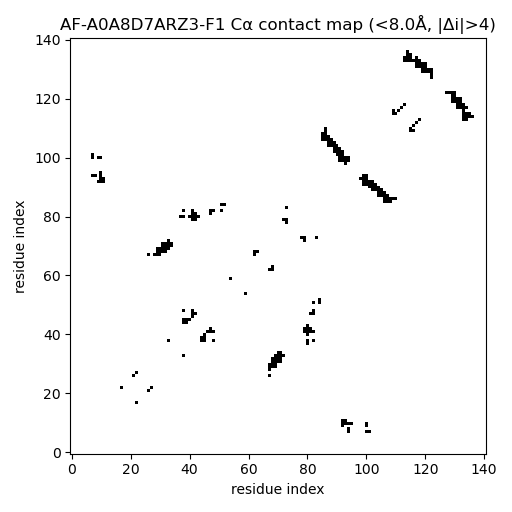.621 5.623 1.00 63.78 94 GLN A CA 1
ATOM 763 C C . GLN A 1 94 ? -15.929 -14.223 5.494 1.00 63.78 94 GLN A C 1
ATOM 765 O O . GLN A 1 94 ? -16.682 -14.210 6.459 1.00 63.78 94 GLN A O 1
ATOM 770 N N . SER A 1 95 ? -16.288 -14.746 4.319 1.00 59.50 95 SER A N 1
ATOM 771 C CA . SER A 1 95 ? -17.479 -15.592 4.217 1.00 59.50 95 SER A CA 1
ATOM 772 C C . SER A 1 95 ? -17.132 -17.013 4.658 1.00 59.50 95 SER A C 1
ATOM 774 O O . SER A 1 95 ? -16.068 -17.528 4.303 1.00 59.50 95 SER A O 1
ATOM 776 N N . GLY A 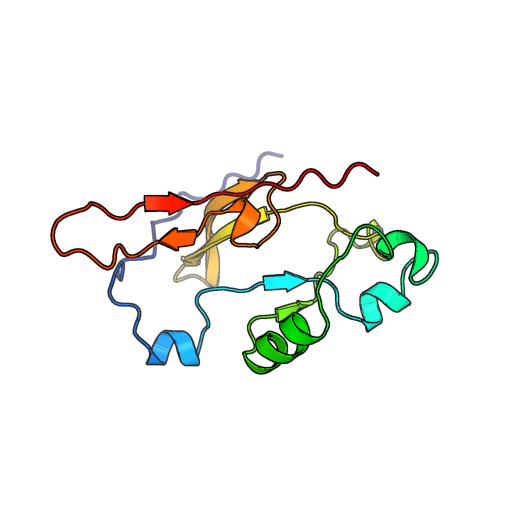1 96 ? -18.053 -17.672 5.367 1.00 57.41 96 GLY A N 1
ATOM 777 C CA . GLY A 1 96 ? -17.919 -19.075 5.783 1.00 57.41 96 GLY A CA 1
ATOM 778 C C . GLY A 1 96 ? -17.700 -20.063 4.628 1.00 57.41 96 GLY A C 1
ATOM 779 O O . GLY A 1 96 ? -17.187 -21.153 4.850 1.00 57.41 96 GLY A O 1
ATOM 780 N N . ASN A 1 97 ? -17.997 -19.663 3.386 1.00 61.91 97 ASN A N 1
ATOM 781 C CA . ASN A 1 97 ? -17.885 -20.516 2.199 1.00 61.91 97 ASN A CA 1
ATOM 782 C C . ASN A 1 97 ? -16.566 -20.319 1.421 1.00 61.91 97 ASN A C 1
ATOM 784 O O . ASN A 1 97 ? -16.464 -20.726 0.267 1.00 61.91 97 ASN A O 1
ATOM 788 N N . GLY A 1 98 ? -15.566 -19.640 1.997 1.00 56.25 98 GLY A N 1
ATOM 789 C CA . GLY A 1 98 ? -14.271 -19.396 1.342 1.00 56.25 98 GLY A CA 1
ATOM 790 C C . GLY A 1 98 ? -14.289 -18.313 0.253 1.00 56.25 98 GLY A C 1
ATOM 791 O O . GLY A 1 98 ? -13.240 -17.975 -0.295 1.00 56.25 98 GLY A O 1
ATOM 792 N N . MET A 1 99 ? -15.451 -17.720 -0.037 1.00 56.75 99 MET A N 1
ATOM 793 C CA . MET A 1 99 ? -15.559 -16.513 -0.857 1.00 56.75 99 MET A CA 1
ATOM 794 C C . MET A 1 99 ? -15.246 -15.264 -0.024 1.00 56.75 99 MET A C 1
ATOM 796 O O . MET A 1 99 ? -15.588 -15.164 1.154 1.00 56.75 99 MET A O 1
ATOM 800 N N . PHE A 1 100 ? -14.599 -14.274 -0.633 1.00 57.12 100 PHE A N 1
ATOM 801 C CA . PHE A 1 100 ? -14.420 -12.972 0.007 1.00 57.12 100 PHE A CA 1
ATOM 802 C C . PHE A 1 100 ? -15.725 -12.182 -0.113 1.00 57.12 100 PHE A C 1
ATOM 804 O O . PHE A 1 100 ? -16.185 -11.930 -1.224 1.00 57.12 100 PHE A O 1
ATOM 811 N N . SER A 1 101 ? -16.311 -11.795 1.020 1.00 60.47 101 SER A N 1
ATOM 812 C CA . SER A 1 101 ? -17.377 -10.792 1.050 1.00 60.47 101 SER A CA 1
ATOM 813 C C . SER A 1 101 ? -16.745 -9.396 1.124 1.00 60.47 101 SER A C 1
ATOM 815 O O . SER A 1 101 ? -15.668 -9.216 1.708 1.00 60.47 101 SER A O 1
ATOM 817 N N . PHE A 1 102 ? -17.370 -8.406 0.490 1.00 61.06 102 PHE A N 1
ATOM 818 C CA . PHE A 1 102 ? -16.870 -7.034 0.446 1.00 61.06 102 PHE A CA 1
ATOM 819 C C . PHE A 1 102 ? -17.619 -6.186 1.468 1.00 61.06 102 PHE A C 1
ATOM 821 O O . PHE A 1 102 ? -18.843 -6.195 1.491 1.00 61.06 102 PHE A O 1
ATOM 828 N N . GLY A 1 103 ? -16.880 -5.454 2.304 1.00 78.38 103 GLY A N 1
ATOM 829 C CA . GLY A 1 103 ? -17.468 -4.429 3.159 1.00 78.38 103 GLY A CA 1
ATOM 830 C C . GLY A 1 103 ? -17.598 -3.133 2.383 1.00 78.38 103 GLY A C 1
ATOM 831 O O . GLY A 1 103 ? -18.598 -2.874 1.727 1.00 78.38 103 GLY A O 1
ATOM 832 N N . TRP A 1 104 ? -16.540 -2.332 2.403 1.00 84.62 104 TRP A N 1
ATOM 833 C CA . TRP A 1 104 ? -16.502 -1.060 1.693 1.00 84.62 104 TRP A CA 1
ATOM 834 C C . TRP A 1 104 ? -15.179 -0.881 0.964 1.00 84.62 104 TRP A C 1
ATOM 836 O O . TRP A 1 104 ? -14.158 -1.482 1.314 1.00 84.62 104 TRP A O 1
ATOM 846 N N . ILE A 1 105 ? -15.204 -0.026 -0.054 1.00 89.75 105 ILE A N 1
ATOM 847 C CA . ILE A 1 105 ? -14.030 0.402 -0.806 1.00 89.75 105 ILE A CA 1
ATOM 848 C C . ILE A 1 105 ? -14.010 1.927 -0.806 1.00 89.75 105 ILE A C 1
ATOM 850 O O . ILE A 1 105 ? -14.998 2.580 -1.126 1.00 89.75 105 ILE A O 1
ATOM 854 N N . TYR A 1 106 ? -12.858 2.481 -0.462 1.00 92.19 106 TYR A N 1
ATOM 855 C CA . TYR A 1 106 ? -12.525 3.885 -0.591 1.00 92.19 106 TYR A CA 1
ATOM 856 C C . TYR A 1 106 ? -11.492 4.050 -1.703 1.00 92.19 106 TYR A C 1
ATOM 858 O O . TYR A 1 106 ? -10.481 3.345 -1.726 1.00 92.19 106 TYR A O 1
ATOM 866 N N . ILE A 1 107 ? -11.721 5.011 -2.593 1.00 94.81 107 ILE A N 1
ATOM 867 C CA . ILE A 1 107 ? -10.781 5.407 -3.641 1.00 94.81 107 ILE A CA 1
ATOM 868 C C . ILE A 1 107 ? -10.563 6.907 -3.502 1.00 94.81 107 ILE A C 1
ATOM 870 O O . ILE A 1 107 ? -11.523 7.675 -3.470 1.00 94.81 107 ILE A O 1
ATOM 874 N N . GLY A 1 108 ? -9.306 7.336 -3.431 1.00 93.69 108 GLY A N 1
ATOM 875 C CA . GLY A 1 108 ? -8.998 8.753 -3.299 1.00 93.69 108 GLY A CA 1
ATOM 876 C C . GLY A 1 108 ? -7.559 9.106 -3.631 1.00 93.69 108 GLY A C 1
ATOM 877 O O . GLY A 1 108 ? -6.784 8.295 -4.137 1.00 93.69 108 GLY A O 1
ATOM 878 N N . SER A 1 109 ? -7.202 10.355 -3.349 1.00 91.81 109 SER A N 1
ATOM 879 C CA . SER A 1 109 ? -5.860 10.900 -3.576 1.00 91.81 109 SER A CA 1
ATOM 880 C C . SER A 1 109 ? -4.900 10.673 -2.400 1.00 91.81 109 SER A C 1
ATOM 882 O O . SER A 1 109 ? -3.685 10.783 -2.574 1.00 91.81 109 SER A O 1
ATOM 884 N N . HIS A 1 110 ? -5.428 10.341 -1.219 1.00 91.88 110 HIS A N 1
ATOM 885 C CA . HIS A 1 110 ? -4.700 10.286 0.047 1.00 91.88 110 HIS A CA 1
ATOM 886 C C . HIS A 1 110 ? -3.729 9.102 0.112 1.00 91.88 110 HIS A C 1
ATOM 888 O O . HIS A 1 110 ? -4.140 7.943 0.116 1.00 91.88 110 HIS A O 1
ATOM 894 N N . ASN A 1 111 ? -2.431 9.393 0.229 1.00 92.19 111 ASN A N 1
ATOM 895 C CA . ASN A 1 111 ? -1.438 8.394 0.629 1.00 92.19 111 ASN A CA 1
ATOM 896 C C . ASN A 1 111 ? -1.668 7.951 2.083 1.00 92.19 111 ASN A C 1
ATOM 898 O O . ASN A 1 111 ? -2.293 8.661 2.870 1.00 92.19 111 ASN A O 1
ATOM 902 N N . PHE A 1 112 ? -1.138 6.788 2.463 1.00 90.31 112 PHE A N 1
ATOM 903 C CA . PHE A 1 112 ? -1.249 6.281 3.832 1.00 90.31 112 PHE A CA 1
ATOM 904 C C . PHE A 1 112 ? -0.281 7.014 4.777 1.00 90.31 112 PHE A C 1
ATOM 906 O O . PHE A 1 112 ? 0.814 6.539 5.073 1.00 90.31 112 PHE A O 1
ATOM 913 N N . SER A 1 113 ? -0.659 8.222 5.201 1.00 89.69 113 SER A N 1
ATOM 914 C CA . SER A 1 113 ? 0.124 9.057 6.114 1.00 89.69 113 SER A CA 1
ATOM 915 C C . SER A 1 113 ? -0.761 9.875 7.068 1.00 89.69 113 SER A C 1
ATOM 917 O O . SER A 1 113 ? -1.882 10.238 6.702 1.00 89.69 113 SER A O 1
ATOM 919 N N . PRO A 1 114 ? -0.256 10.255 8.260 1.00 88.25 114 PRO A N 1
ATOM 920 C CA . PRO A 1 114 ? -0.988 11.137 9.175 1.00 88.25 114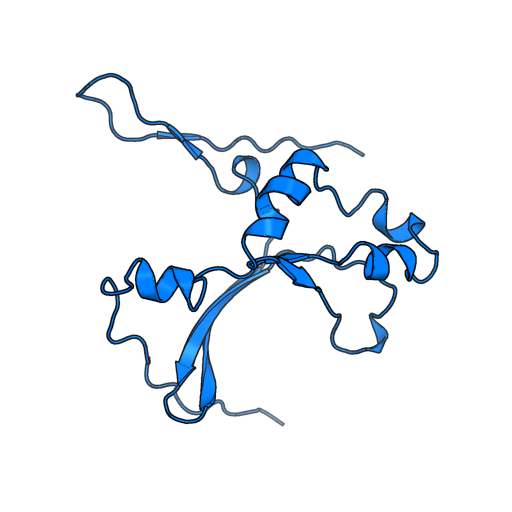 PRO A CA 1
ATOM 921 C C . PRO A 1 114 ? -1.264 12.527 8.587 1.00 88.25 114 PRO A C 1
ATOM 923 O O . PRO A 1 114 ? -2.240 13.172 8.937 1.00 88.25 114 PRO A O 1
ATOM 926 N N . ALA A 1 115 ? -0.421 12.994 7.664 1.00 88.00 115 ALA A N 1
ATOM 927 C CA . ALA A 1 115 ? -0.637 14.242 6.934 1.00 88.00 115 ALA A CA 1
ATOM 928 C C . ALA A 1 115 ? -1.947 14.220 6.124 1.00 88.00 115 ALA A C 1
ATOM 930 O O . ALA A 1 115 ? -2.654 15.223 6.066 1.00 88.00 115 ALA A O 1
ATOM 931 N N . ALA A 1 116 ? -2.272 13.067 5.532 1.00 90.06 116 ALA A N 1
ATOM 932 C CA . ALA A 1 116 ? -3.439 12.883 4.679 1.00 90.06 116 ALA A CA 1
ATOM 933 C C . ALA A 1 116 ? -4.692 12.442 5.458 1.00 90.06 116 ALA A C 1
ATOM 935 O O . ALA A 1 116 ? -5.792 12.859 5.116 1.00 90.06 116 ALA A O 1
ATOM 936 N N . TRP A 1 117 ? -4.528 11.621 6.499 1.00 90.00 117 TRP A N 1
ATOM 937 C CA . TRP A 1 117 ? -5.641 11.045 7.274 1.00 90.00 117 TRP A CA 1
ATOM 938 C C . TRP A 1 117 ? -5.884 11.723 8.627 1.00 90.00 117 TRP A C 1
ATOM 940 O O . TRP A 1 117 ? -6.886 11.464 9.287 1.00 90.00 117 TRP A O 1
ATOM 950 N N . GLY A 1 118 ? -4.980 12.611 9.026 1.00 88.81 118 GLY A N 1
ATOM 951 C CA . GLY A 1 118 ? -4.977 13.267 10.320 1.00 88.81 118 GLY A CA 1
ATOM 952 C C . GLY A 1 118 ? -4.222 12.490 11.394 1.00 88.81 118 GLY A C 1
ATOM 953 O O . GLY A 1 118 ? -3.973 11.289 11.291 1.00 88.81 118 GLY A O 1
ATOM 954 N N . ASN A 1 119 ? -3.845 13.206 12.447 1.00 84.12 119 ASN A N 1
ATOM 955 C CA . ASN A 1 119 ? -3.355 12.638 13.694 1.00 84.12 119 ASN A CA 1
ATOM 956 C C . ASN A 1 119 ? -4.181 13.191 14.856 1.00 84.12 119 ASN A C 1
ATOM 958 O O . ASN A 1 119 ? -4.447 14.397 14.907 1.00 84.12 119 ASN A O 1
ATOM 962 N N . THR A 1 120 ? -4.576 12.329 15.789 1.00 81.38 120 THR A N 1
ATOM 963 C CA . THR A 1 120 ? -5.280 12.763 16.996 1.00 81.38 120 THR A CA 1
ATOM 964 C C . THR A 1 120 ? -4.272 13.374 17.956 1.00 81.38 120 THR A C 1
ATOM 966 O O . THR A 1 120 ? -3.362 12.702 18.437 1.00 81.38 120 THR A O 1
ATOM 969 N N . LEU A 1 121 ? -4.433 14.660 18.251 1.00 78.25 121 LEU A N 1
ATOM 970 C CA . LEU A 1 121 ? -3.654 15.334 19.278 1.00 78.25 121 LEU A CA 1
ATOM 971 C C . LEU A 1 121 ? -4.369 15.161 20.617 1.00 78.25 121 LEU A C 1
ATOM 973 O O . LEU A 1 121 ? -5.457 15.705 20.830 1.00 78.25 121 LEU A O 1
ATOM 977 N N . LEU A 1 122 ? -3.746 14.399 21.517 1.00 65.12 122 LEU A N 1
ATOM 978 C CA . LEU A 1 122 ? -4.148 14.355 22.918 1.00 65.12 122 LEU A CA 1
ATOM 979 C C . LEU A 1 122 ? -3.805 15.707 23.548 1.00 65.12 122 LEU A C 1
ATOM 981 O O . LEU A 1 122 ? -2.655 16.148 23.513 1.00 65.12 122 LEU A O 1
ATOM 985 N N . SER A 1 123 ? -4.811 16.394 24.087 1.00 61.81 123 SER A N 1
ATOM 986 C CA . SER A 1 123 ? -4.575 17.613 24.854 1.00 61.81 123 SER A CA 1
ATOM 987 C C . SER A 1 123 ? -3.989 17.228 26.211 1.00 61.81 123 SER A C 1
ATOM 989 O O . SER A 1 123 ? -4.557 16.398 26.910 1.00 61.81 123 SER A O 1
ATOM 991 N N . SER A 1 124 ? -2.878 17.850 26.610 1.00 59.62 124 SER A N 1
ATOM 992 C CA . SER A 1 124 ? -2.270 17.677 27.939 1.00 59.62 124 SER A CA 1
ATOM 993 C C . SER A 1 124 ? -3.068 18.337 29.077 1.00 59.62 124 SER A C 1
ATOM 995 O O . SER A 1 124 ? -2.565 18.456 30.188 1.00 59.62 124 SER A O 1
ATOM 997 N N . SER A 1 125 ? -4.280 18.824 28.802 1.00 60.78 125 SER A N 1
ATOM 998 C CA . SER A 1 125 ? -5.158 19.494 29.756 1.00 60.78 125 SER A CA 1
ATOM 999 C C . SER A 1 125 ? -6.467 18.716 29.845 1.00 60.78 125 SER A C 1
ATOM 1001 O O . SER A 1 125 ? -7.101 18.464 28.820 1.00 60.78 125 SER A O 1
ATOM 1003 N N . GLU A 1 126 ? -6.865 18.362 31.068 1.00 57.84 126 GLU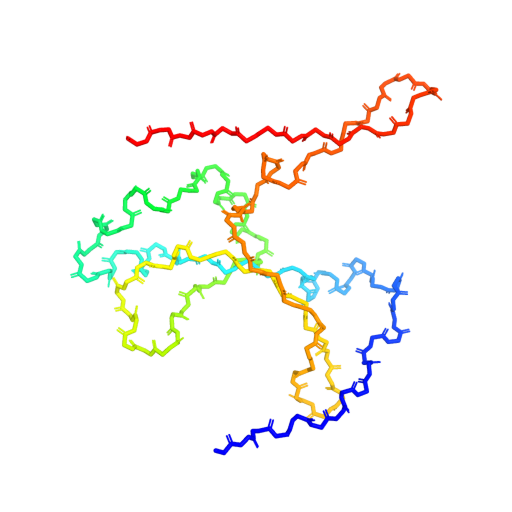 A N 1
ATOM 1004 C CA . GLU A 1 126 ? -7.991 17.477 31.419 1.00 57.84 126 GLU A CA 1
ATOM 1005 C C . GLU A 1 126 ? -9.385 17.932 30.927 1.00 57.84 126 GLU A C 1
ATOM 1007 O O . GLU A 1 126 ? -10.378 17.275 31.218 1.00 57.84 126 GLU A O 1
ATOM 1012 N N . SER A 1 127 ? -9.506 19.027 30.165 1.00 56.56 127 SER A N 1
ATOM 1013 C CA . SER A 1 127 ? -10.802 19.635 29.821 1.00 56.56 127 SER A CA 1
ATOM 1014 C C . SER A 1 127 ? -11.028 19.981 28.344 1.00 56.56 127 SER A C 1
ATOM 1016 O O . SER A 1 127 ? -12.005 20.663 28.028 1.00 56.56 127 SER A O 1
ATOM 1018 N N . LYS A 1 128 ? -10.186 19.530 27.401 1.00 61.97 128 LYS A N 1
ATOM 1019 C CA . LYS A 1 128 ? -10.407 19.799 25.964 1.00 61.97 128 LYS A CA 1
ATOM 1020 C C . LYS A 1 128 ? -10.604 18.524 25.153 1.00 61.97 128 LYS A C 1
ATOM 1022 O O . LYS A 1 128 ? -9.787 17.611 25.204 1.00 61.97 128 LYS A O 1
ATOM 1027 N N . ALA A 1 129 ? -11.679 18.514 24.362 1.00 71.75 129 ALA A N 1
ATOM 1028 C CA . ALA A 1 129 ? -11.993 17.445 23.424 1.00 71.75 129 ALA A CA 1
ATOM 1029 C C . ALA A 1 129 ? -10.801 17.151 22.485 1.00 71.75 129 ALA A C 1
ATOM 1031 O O . ALA A 1 129 ? -10.084 18.086 22.099 1.00 71.75 129 ALA A O 1
ATOM 1032 N N . PRO A 1 130 ? -10.589 15.876 22.106 1.00 75.19 130 PRO A N 1
ATOM 1033 C CA . PRO A 1 130 ? -9.519 15.490 21.194 1.00 75.19 130 PRO A CA 1
ATOM 1034 C C . PRO A 1 130 ? -9.625 16.267 19.878 1.00 75.19 130 PRO A C 1
ATOM 1036 O O . PRO A 1 130 ? -10.709 16.416 19.314 1.00 75.19 130 PRO A O 1
ATOM 1039 N N . LYS A 1 131 ? -8.488 16.776 19.388 1.00 80.19 131 LYS A N 1
ATOM 1040 C CA . LYS A 1 131 ? -8.416 17.520 18.123 1.00 80.19 131 LYS A CA 1
ATOM 1041 C C . LYS A 1 131 ? -7.780 16.658 17.043 1.00 80.19 131 LYS A C 1
ATOM 1043 O O . LYS A 1 131 ? -6.696 16.115 17.248 1.00 80.19 131 LYS A O 1
ATOM 1048 N N . LEU A 1 132 ? -8.424 16.585 15.881 1.00 82.44 132 LEU A N 1
ATOM 1049 C CA . LEU A 1 132 ? -7.854 15.966 14.688 1.00 82.44 132 LEU A CA 1
ATOM 1050 C C . LEU A 1 132 ? -7.037 17.009 13.919 1.00 82.44 132 LEU A C 1
ATOM 1052 O O . LEU A 1 132 ? -7.570 18.041 13.515 1.00 82.44 132 LEU A O 1
ATOM 1056 N N . HIS A 1 133 ? -5.747 16.749 13.726 1.00 82.00 133 HIS A N 1
ATOM 1057 C CA . HIS A 1 133 ? -4.850 17.631 12.983 1.00 82.00 133 HIS A CA 1
ATOM 1058 C C . HIS A 1 133 ? -4.478 17.012 11.635 1.00 82.00 133 HIS A C 1
ATOM 1060 O O . HIS A 1 133 ? -3.845 15.960 11.604 1.00 82.00 133 HIS A O 1
ATOM 1066 N N . ILE A 1 134 ? -4.847 17.677 10.537 1.00 82.81 134 ILE A N 1
ATOM 1067 C CA . ILE A 1 134 ? -4.560 17.273 9.152 1.00 82.81 134 ILE A CA 1
ATOM 1068 C C . ILE A 1 134 ? -3.664 18.347 8.535 1.00 82.81 134 ILE A C 1
ATOM 1070 O O . ILE A 1 134 ? -3.988 19.530 8.600 1.00 82.81 134 ILE A O 1
ATOM 1074 N N . CYS A 1 135 ? -2.544 17.945 7.937 1.00 76.25 135 CYS A N 1
ATOM 1075 C CA . CYS A 1 135 ? -1.611 18.868 7.297 1.00 76.25 135 CYS A CA 1
ATOM 1076 C C . CYS A 1 135 ? -1.265 18.329 5.914 1.00 76.25 135 CYS A C 1
ATOM 1078 O O . CYS A 1 135 ? -0.386 17.481 5.774 1.00 76.25 135 CYS A O 1
ATOM 1080 N N . MET A 1 136 ? -1.987 18.787 4.892 1.00 67.31 136 MET A N 1
ATOM 1081 C CA . MET A 1 136 ? -1.692 18.424 3.512 1.00 67.31 136 MET A CA 1
ATOM 1082 C C . MET A 1 136 ? -0.603 19.360 2.982 1.00 67.31 136 MET A C 1
ATOM 1084 O O . MET A 1 136 ? -0.856 20.536 2.730 1.00 67.31 136 MET A O 1
ATOM 1088 N N . SER A 1 137 ? 0.617 18.853 2.813 1.00 54.81 137 SER A N 1
ATOM 1089 C CA . SER A 1 137 ? 1.642 19.549 2.039 1.00 54.81 137 SER A CA 1
ATOM 1090 C C . SER A 1 137 ? 1.407 19.282 0.552 1.00 54.81 137 SER A C 1
ATOM 1092 O O . SER A 1 137 ? 1.580 18.165 0.065 1.00 54.81 137 SER A O 1
ATOM 1094 N N . LEU A 1 138 ? 1.001 20.318 -0.184 1.00 43.16 138 LEU A N 1
ATOM 1095 C CA . LEU A 1 138 ? 1.089 20.318 -1.641 1.00 43.16 138 LEU A CA 1
ATOM 1096 C C . LEU A 1 138 ? 2.575 20.388 -1.999 1.00 43.16 138 LEU A C 1
ATOM 1098 O O . LEU A 1 138 ? 3.199 21.438 -1.869 1.00 43.16 138 LEU A O 1
ATOM 1102 N N . VAL A 1 139 ? 3.163 19.267 -2.411 1.00 43.59 139 VAL A N 1
ATOM 1103 C CA . VAL A 1 139 ? 4.455 19.309 -3.101 1.00 43.59 139 VAL A CA 1
ATOM 1104 C C . VAL A 1 139 ? 4.150 19.769 -4.523 1.00 43.59 139 VAL A C 1
ATOM 1106 O O . VAL A 1 139 ? 3.652 18.986 -5.330 1.00 43.59 139 VAL A O 1
ATOM 1109 N N . SER A 1 140 ? 4.364 21.056 -4.806 1.00 32.81 140 SER A N 1
ATOM 1110 C CA . SER A 1 140 ? 4.367 21.570 -6.176 1.00 32.81 140 SER A CA 1
ATOM 1111 C C . SER A 1 140 ? 5.545 20.940 -6.920 1.00 32.81 140 SER A C 1
ATOM 1113 O O . SER A 1 140 ? 6.693 21.139 -6.518 1.00 32.81 140 SER A O 1
ATOM 1115 N N . SER A 1 141 ? 5.244 20.140 -7.942 1.00 37.34 141 SER A N 1
ATOM 1116 C CA . SER A 1 141 ? 6.209 19.607 -8.912 1.00 37.34 141 SER A CA 1
ATOM 1117 C C . SER A 1 141 ? 6.734 20.690 -9.839 1.00 37.34 141 SER A C 1
ATOM 1119 O O . SER A 1 141 ? 5.878 21.489 -10.284 1.00 37.34 141 SER A O 1
#

Radius of gyration: 18.98 Å; Cα contacts (8 Å, |Δi|>4): 149; chains: 1; bounding box: 41×42×50 Å

pLDDT: mean 76.12, std 17.6, range [31.0, 94.81]

Nearest PDB structures (foldseek):
  3es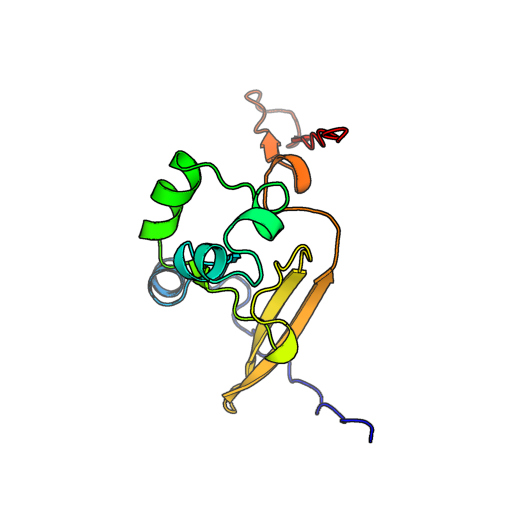1-assembly1_A-2  TM=3.966E-01  e=4.206E+00  Novosphingobium aromaticivorans DSM 12444

Sequence (141 aa):
MSCQYPDSNESDPAWGCWTSADELNRPSIKILFPTIERVKNGRRGIWDSRHLLSLSERTWQRLTTTGIFHDAIPCPCERLGYPMHVKVAQRRFQSGNGMFSFGWIYIGSHNFSPAAWGNTLLSSSESKAPKLHICMSLVSS

Secondary structure (DSSP, 8-state):
------------TTTT---HHHHHHS-S--EEE--HHHHHTSEEEETTTTTT----HHHHHHHHTTT-EEE---SSGGGTTS----EEEEEEEE-TTSPEEEEEEEEES--SSHHHH-EEE--SSTTS--EEE--------

InterPro domains:
  IPR010347 Tyrosyl-DNA phosphodiesterase I [PF06087] (21-121)
  IPR010347 Tyrosyl-DNA phosphodiesterase I [PTHR12415] (18-135)

Mean predicted aligned error: 11.42 Å